Protein AF-A0A1I0BYX4-F1 (afdb_monomer_lite)

Sequence (174 aa):
MFEIIFCIPWIIVASVWGFILLNIAGRNRAILNDDKLCRNPELVRQARYTLRTCRIMEPIVIMILAVMTFVLIQAFHPIAEIRMDGFALAAGGFIFSYIGAALGLVLSGTAEDPKPKEMQRAGRILMFSFMTAGTIVMIAGILICSSASKQPSQTDFHSRINSRLSTENHVICS

Foldseek 3Di:
DVVVVVLVVLVVVLVVVLVVLVVLLVVLVVLCVDPVNVVDVVSVVVSVLSNVLSVLCVVLSVLSVVLSVVLVCCVVPVPDPFDNQLSVQLSQLVSQLSVLQSQLDSQLDDPVGHDDPVSNVVSVVSNVVSNVSSVVSNVSSVVVRVVSVPPDPPVVVVVVVVVVVVVVVVVVVD

Structure (mmCIF, N/CA/C/O backbone):
data_AF-A0A1I0BYX4-F1
#
_entry.id   AF-A0A1I0BYX4-F1
#
loop_
_atom_site.group_PDB
_atom_site.id
_atom_site.type_symbol
_atom_site.label_atom_id
_atom_site.label_alt_id
_atom_site.label_comp_id
_atom_site.label_asym_id
_atom_site.label_entity_id
_atom_site.label_seq_id
_atom_site.pdbx_PDB_ins_code
_atom_site.Cartn_x
_atom_site.Cartn_y
_atom_site.Cartn_z
_atom_site.occupancy
_atom_site.B_iso_or_equiv
_atom_site.auth_seq_id
_atom_site.auth_comp_id
_atom_site.auth_asym_id
_atom_site.auth_atom_id
_atom_site.pdbx_PDB_model_num
ATOM 1 N N . MET A 1 1 ? 11.682 -13.402 -18.593 1.00 45.66 1 MET A N 1
ATOM 2 C CA . MET A 1 1 ? 11.238 -14.585 -17.808 1.00 45.66 1 MET A CA 1
ATOM 3 C C . MET A 1 1 ? 11.368 -14.389 -16.292 1.00 45.66 1 MET A C 1
ATOM 5 O O . MET A 1 1 ? 10.506 -14.868 -15.570 1.00 45.66 1 MET A O 1
ATOM 9 N N . PHE A 1 2 ? 12.385 -13.666 -15.800 1.00 47.59 2 PHE A N 1
ATOM 10 C CA . PHE A 1 2 ? 12.596 -13.406 -14.363 1.00 47.59 2 PHE A CA 1
ATOM 11 C C . PHE A 1 2 ? 11.470 -12.578 -13.699 1.00 47.59 2 PHE A C 1
ATOM 13 O O . PHE A 1 2 ? 11.131 -12.806 -12.544 1.00 47.59 2 PHE A O 1
ATOM 20 N N . GLU A 1 3 ? 10.828 -11.672 -14.445 1.00 53.81 3 GLU A N 1
ATOM 21 C CA . GLU A 1 3 ? 9.801 -10.747 -13.930 1.00 53.81 3 GLU A CA 1
ATOM 22 C C . GLU A 1 3 ? 8.488 -11.436 -13.509 1.00 53.81 3 GLU A C 1
ATOM 24 O O . GLU A 1 3 ? 7.887 -11.054 -12.509 1.00 53.81 3 GLU A O 1
ATOM 29 N N . ILE A 1 4 ? 8.070 -12.505 -14.200 1.00 59.09 4 ILE A N 1
ATOM 30 C CA . ILE A 1 4 ? 6.806 -13.211 -13.905 1.00 59.09 4 ILE A CA 1
ATOM 31 C C . ILE A 1 4 ? 6.884 -13.950 -12.562 1.00 59.09 4 ILE A C 1
ATOM 33 O O . ILE A 1 4 ? 5.919 -13.958 -11.799 1.00 59.09 4 ILE A O 1
ATOM 37 N N . ILE A 1 5 ? 8.044 -14.532 -12.237 1.00 63.38 5 ILE A N 1
ATOM 38 C CA . ILE A 1 5 ? 8.256 -15.254 -10.972 1.00 63.38 5 ILE A CA 1
ATOM 39 C C . ILE A 1 5 ? 8.170 -14.288 -9.783 1.00 63.38 5 ILE A C 1
ATOM 41 O O . ILE A 1 5 ? 7.638 -14.651 -8.736 1.00 63.38 5 ILE A O 1
ATOM 45 N N . PHE A 1 6 ? 8.612 -13.039 -9.958 1.00 63.69 6 PHE A N 1
ATOM 46 C CA . PHE A 1 6 ? 8.497 -12.002 -8.934 1.00 63.69 6 PHE A CA 1
ATOM 47 C C . PHE A 1 6 ? 7.056 -11.546 -8.692 1.00 63.69 6 PHE A C 1
ATOM 49 O O . PHE A 1 6 ? 6.744 -11.158 -7.571 1.00 63.69 6 PHE A O 1
ATOM 56 N N . CYS A 1 7 ? 6.155 -11.635 -9.673 1.00 64.94 7 CYS A N 1
ATOM 57 C CA . CYS A 1 7 ? 4.746 -11.272 -9.484 1.00 64.94 7 CYS A CA 1
ATOM 58 C C . CYS A 1 7 ? 3.960 -12.301 -8.655 1.00 64.94 7 CYS A C 1
ATOM 60 O O . CYS A 1 7 ? 3.019 -11.928 -7.955 1.00 64.94 7 CYS A O 1
ATOM 62 N N . ILE A 1 8 ? 4.340 -13.584 -8.691 1.00 71.81 8 ILE A N 1
ATOM 63 C CA . ILE A 1 8 ? 3.587 -14.666 -8.033 1.00 71.81 8 ILE A CA 1
ATOM 64 C C . ILE A 1 8 ? 3.465 -14.450 -6.508 1.00 71.81 8 ILE A C 1
ATOM 66 O O . ILE A 1 8 ? 2.337 -14.473 -6.008 1.00 71.81 8 ILE A O 1
ATOM 70 N N . PRO A 1 9 ? 4.548 -14.169 -5.749 1.00 71.25 9 PRO A N 1
ATOM 71 C CA . PRO A 1 9 ? 4.442 -13.875 -4.320 1.00 71.25 9 PRO A CA 1
ATOM 72 C C . PRO A 1 9 ? 3.529 -12.686 -4.016 1.00 71.25 9 PRO A C 1
ATOM 74 O O . PRO A 1 9 ? 2.745 -12.735 -3.073 1.00 71.25 9 PRO A O 1
ATOM 77 N N . TRP A 1 10 ? 3.583 -11.633 -4.834 1.00 70.56 10 TRP A N 1
ATOM 78 C CA . TRP A 1 10 ? 2.760 -10.438 -4.646 1.00 70.56 10 TRP A CA 1
ATOM 79 C C . TRP A 1 10 ? 1.277 -10.714 -4.873 1.00 70.56 10 TRP A C 1
ATOM 81 O O . TRP A 1 10 ? 0.447 -10.237 -4.103 1.00 70.56 10 TRP A O 1
ATOM 91 N N . ILE A 1 11 ? 0.942 -11.524 -5.878 1.00 73.88 11 ILE A N 1
ATOM 92 C CA . ILE A 1 11 ? -0.435 -11.959 -6.136 1.00 73.88 11 ILE A CA 1
ATOM 93 C C . ILE A 1 11 ? -0.958 -12.789 -4.963 1.00 73.88 11 ILE A C 1
ATOM 95 O O . ILE A 1 11 ? -2.082 -12.564 -4.514 1.00 73.88 11 ILE A O 1
ATOM 99 N N . ILE A 1 12 ? -0.148 -13.708 -4.427 1.00 76.38 12 ILE A N 1
ATOM 100 C CA . ILE A 1 12 ? -0.524 -14.521 -3.263 1.00 76.38 12 ILE A CA 1
ATOM 101 C C . ILE A 1 12 ? -0.771 -13.622 -2.048 1.00 76.38 12 ILE A C 1
ATOM 103 O O . ILE A 1 12 ? -1.830 -13.711 -1.431 1.00 76.38 12 ILE A O 1
ATOM 107 N N . VAL A 1 13 ? 0.157 -12.713 -1.735 1.00 74.19 13 VAL A N 1
ATOM 108 C CA . VAL A 1 13 ? 0.025 -11.787 -0.599 1.00 74.19 13 VAL A CA 1
ATOM 109 C C . VAL A 1 13 ? -1.209 -10.895 -0.758 1.00 74.19 13 VAL A C 1
ATOM 111 O O . VAL A 1 13 ? -1.996 -10.778 0.180 1.00 74.19 13 VAL A O 1
ATOM 114 N N . ALA A 1 14 ? -1.432 -10.318 -1.943 1.00 75.31 14 ALA A N 1
ATOM 115 C CA . ALA A 1 14 ? -2.600 -9.483 -2.218 1.00 75.31 14 ALA A CA 1
ATOM 116 C C . ALA A 1 14 ? -3.915 -10.270 -2.104 1.00 75.31 14 ALA A C 1
ATOM 118 O O . ALA A 1 14 ? -4.879 -9.769 -1.528 1.00 75.31 14 ALA A O 1
ATOM 119 N N . SER A 1 15 ? -3.945 -11.512 -2.592 1.00 74.62 15 SER A N 1
ATOM 120 C CA . SER A 1 15 ? -5.131 -12.375 -2.544 1.00 74.62 15 SER A CA 1
ATOM 121 C C . SER A 1 15 ? -5.467 -12.801 -1.116 1.00 74.62 15 SER A C 1
ATOM 123 O O . SER A 1 15 ? -6.621 -12.710 -0.702 1.00 74.62 15 SER A O 1
ATOM 125 N N . VAL A 1 16 ? -4.462 -13.209 -0.333 1.00 79.19 16 VAL A N 1
ATOM 126 C CA . VAL A 1 16 ? -4.634 -13.566 1.084 1.00 79.19 16 VAL A CA 1
ATOM 127 C C . VAL A 1 16 ? -5.112 -12.354 1.880 1.00 79.19 16 VAL A C 1
ATOM 129 O O . VAL A 1 16 ? -6.070 -12.453 2.647 1.00 79.19 16 VAL A O 1
ATOM 132 N N . TRP A 1 17 ? -4.495 -11.191 1.667 1.00 76.69 17 TRP A N 1
ATOM 133 C CA . TRP A 1 17 ? -4.880 -9.969 2.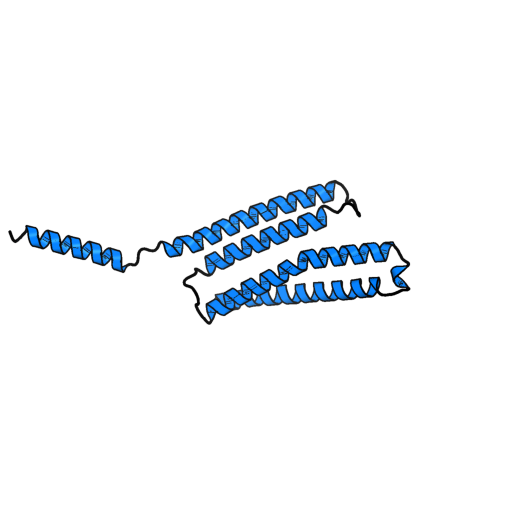366 1.00 76.69 17 TRP A CA 1
ATOM 134 C C . TRP A 1 17 ? -6.285 -9.496 1.980 1.00 76.69 17 TRP A C 1
ATOM 136 O O . TRP A 1 17 ? -7.085 -9.157 2.852 1.00 76.69 17 TRP A O 1
ATOM 146 N N . GLY A 1 18 ? -6.624 -9.550 0.690 1.00 74.38 18 GLY A N 1
ATOM 147 C CA . GLY A 1 18 ? -7.967 -9.268 0.189 1.00 74.38 18 GLY A CA 1
ATOM 148 C C . GLY A 1 18 ? -9.017 -10.201 0.792 1.00 74.38 18 GLY A C 1
ATOM 149 O O . GLY A 1 18 ? -10.050 -9.737 1.270 1.00 74.38 18 GLY A O 1
ATOM 150 N N . PHE A 1 19 ? -8.731 -11.504 0.865 1.00 77.81 19 PHE A N 1
ATOM 151 C CA . PHE A 1 19 ? -9.621 -12.486 1.487 1.00 77.81 19 PHE A CA 1
ATOM 152 C C . PHE A 1 19 ? -9.851 -12.202 2.977 1.00 77.81 19 PHE A C 1
ATOM 154 O O . PHE A 1 19 ? -10.989 -12.250 3.448 1.00 77.81 19 PHE A O 1
ATOM 161 N N . ILE A 1 20 ? -8.798 -11.864 3.726 1.00 77.94 20 ILE A N 1
ATOM 162 C CA . ILE A 1 20 ? -8.910 -11.504 5.147 1.00 77.94 20 ILE A CA 1
ATOM 163 C C . ILE A 1 20 ? -9.773 -10.248 5.315 1.00 77.94 20 ILE A C 1
ATOM 165 O O . ILE A 1 20 ? -10.702 -10.250 6.124 1.00 77.94 20 ILE A O 1
ATOM 169 N N . LEU A 1 21 ? -9.514 -9.197 4.530 1.00 77.69 21 LEU A N 1
ATOM 170 C CA . LEU A 1 21 ? -10.274 -7.944 4.584 1.00 77.69 21 LEU A CA 1
ATOM 171 C C . LEU A 1 21 ? -11.757 -8.161 4.268 1.00 77.69 21 LEU A C 1
ATOM 173 O O . LEU A 1 21 ? -12.614 -7.653 4.992 1.00 77.69 21 LEU A O 1
ATOM 177 N N . LEU A 1 22 ? -12.067 -8.955 3.241 1.00 78.25 22 LEU A N 1
ATOM 178 C CA . LEU A 1 22 ? -13.441 -9.282 2.858 1.00 78.25 22 LEU A CA 1
ATOM 179 C C . LEU A 1 22 ? -14.172 -10.076 3.946 1.00 78.25 22 LEU A C 1
ATOM 181 O O . LEU A 1 22 ? -15.304 -9.736 4.291 1.00 78.25 22 LEU A O 1
ATOM 185 N N . ASN A 1 23 ? -13.526 -11.084 4.538 1.00 77.88 23 ASN A N 1
ATOM 186 C CA . ASN A 1 23 ? -14.122 -11.869 5.622 1.00 77.88 23 ASN A CA 1
ATOM 187 C C . ASN A 1 23 ? -14.357 -11.033 6.881 1.00 77.88 23 ASN A C 1
ATOM 189 O O . ASN A 1 23 ? -15.423 -11.108 7.492 1.00 77.88 23 ASN A O 1
ATOM 193 N N . ILE A 1 24 ? -13.385 -10.203 7.263 1.00 76.69 24 ILE A N 1
ATOM 194 C CA . ILE A 1 24 ? -13.514 -9.302 8.410 1.00 76.69 24 ILE A CA 1
ATOM 195 C C . ILE A 1 24 ? -14.623 -8.274 8.157 1.00 76.69 24 ILE A C 1
ATOM 197 O O . ILE A 1 24 ? -15.435 -8.015 9.048 1.00 76.69 24 ILE A O 1
ATOM 201 N N . ALA A 1 25 ? -14.705 -7.705 6.954 1.00 73.50 25 ALA A N 1
ATOM 202 C CA . ALA A 1 25 ? -15.768 -6.775 6.595 1.00 73.50 25 ALA A CA 1
ATOM 203 C C . ALA A 1 25 ? -17.148 -7.453 6.615 1.00 73.50 25 ALA A C 1
ATOM 205 O O . ALA A 1 25 ? -18.091 -6.902 7.183 1.00 73.50 25 ALA A O 1
ATOM 206 N N . GLY A 1 26 ? -17.267 -8.665 6.066 1.00 74.50 26 GLY A N 1
ATOM 207 C CA . GLY A 1 26 ? -18.502 -9.450 6.090 1.00 74.50 26 GLY A CA 1
ATOM 208 C C . GLY A 1 26 ? -18.969 -9.756 7.512 1.00 74.50 26 GLY A C 1
ATOM 209 O O . GLY A 1 26 ? -20.118 -9.482 7.859 1.00 74.50 26 GLY A O 1
ATOM 210 N N . ARG A 1 27 ? -18.059 -10.224 8.375 1.00 76.50 27 ARG A N 1
ATOM 211 C CA . ARG A 1 27 ? -18.371 -10.558 9.772 1.00 76.50 27 ARG A CA 1
ATOM 212 C C . ARG A 1 27 ? -18.810 -9.333 10.578 1.00 76.50 27 ARG A C 1
ATOM 214 O O . ARG A 1 27 ? -19.766 -9.414 11.338 1.00 76.50 27 ARG A O 1
ATOM 221 N N . ASN A 1 28 ? -18.164 -8.183 10.380 1.00 75.00 28 ASN A N 1
ATOM 222 C CA . ASN A 1 28 ? -18.541 -6.947 11.074 1.00 75.00 28 ASN A CA 1
ATOM 223 C C . ASN A 1 28 ? -19.841 -6.329 10.543 1.00 75.00 28 ASN A C 1
ATOM 225 O O . ASN A 1 28 ? -20.603 -5.770 11.328 1.00 75.00 28 ASN A O 1
ATOM 229 N N . ARG A 1 29 ? -20.140 -6.460 9.242 1.00 73.81 29 ARG A N 1
ATOM 230 C CA . ARG A 1 29 ? -21.456 -6.084 8.695 1.00 73.81 29 ARG A CA 1
ATOM 231 C C . ARG A 1 29 ? -22.572 -6.964 9.253 1.00 73.81 29 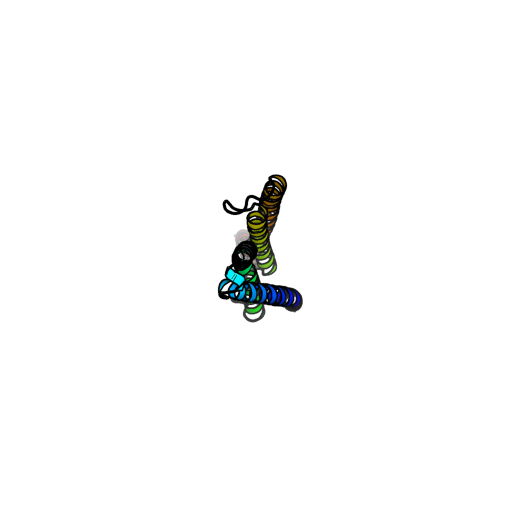ARG A C 1
ATOM 233 O O . ARG A 1 29 ? -23.630 -6.439 9.571 1.00 73.81 29 ARG A O 1
ATOM 240 N N . ALA A 1 30 ? -22.323 -8.264 9.422 1.00 72.81 30 ALA A N 1
ATOM 241 C CA . ALA A 1 30 ? -23.284 -9.175 10.040 1.00 72.81 30 ALA A CA 1
ATOM 242 C C . ALA A 1 30 ? -23.592 -8.782 11.497 1.00 72.81 30 ALA A C 1
ATOM 244 O O . ALA A 1 30 ? -24.756 -8.728 11.867 1.00 72.81 30 ALA A O 1
ATOM 245 N N . ILE A 1 31 ? -22.576 -8.405 12.285 1.00 68.75 31 ILE A N 1
ATOM 246 C CA . ILE A 1 31 ? -22.752 -7.922 13.670 1.00 68.75 31 ILE A CA 1
ATOM 247 C C . ILE A 1 31 ? -23.611 -6.648 13.730 1.00 68.75 31 ILE A C 1
ATOM 249 O O . ILE A 1 31 ? -24.413 -6.487 14.644 1.00 68.75 31 ILE A O 1
ATOM 253 N N . LEU A 1 32 ? -23.453 -5.741 12.762 1.00 66.44 32 LEU A N 1
ATOM 254 C CA . LEU A 1 32 ? -24.221 -4.492 12.693 1.00 66.44 32 LEU A CA 1
ATOM 255 C C . LEU A 1 32 ? -25.676 -4.687 12.237 1.00 66.44 32 LEU A C 1
ATOM 257 O O . LEU A 1 32 ? -26.514 -3.852 12.568 1.00 66.44 32 LEU A O 1
ATOM 261 N N . ASN A 1 33 ? -25.962 -5.763 11.501 1.00 73.25 33 ASN A N 1
ATOM 262 C CA . ASN A 1 33 ? -27.297 -6.100 10.998 1.00 73.25 33 ASN A CA 1
ATOM 263 C C . ASN A 1 33 ? -28.067 -7.082 11.904 1.00 73.25 33 ASN A C 1
ATOM 265 O O . ASN A 1 33 ? -29.198 -7.429 11.578 1.00 73.25 33 ASN A O 1
ATOM 269 N N . ASP A 1 34 ? -27.471 -7.555 13.003 1.00 72.31 34 ASP A N 1
ATOM 270 C CA . ASP A 1 34 ? -28.102 -8.495 13.935 1.00 72.31 34 ASP A CA 1
ATOM 271 C C . ASP A 1 34 ? -28.715 -7.750 15.135 1.00 72.31 34 ASP A C 1
ATOM 273 O O . ASP A 1 34 ? -28.003 -7.164 15.957 1.00 72.31 34 ASP A O 1
ATOM 277 N N . ASP A 1 35 ? -30.044 -7.800 15.259 1.00 60.34 35 ASP A N 1
ATOM 278 C CA . ASP A 1 35 ? -30.831 -7.092 16.280 1.00 60.34 35 ASP A CA 1
ATOM 279 C C . ASP A 1 35 ? -30.434 -7.435 17.728 1.00 60.34 35 ASP A C 1
ATOM 281 O O . ASP A 1 35 ? -30.616 -6.621 18.640 1.00 60.34 35 ASP A O 1
ATOM 285 N N . LYS A 1 36 ? -29.875 -8.630 17.975 1.00 62.78 36 LYS A N 1
ATOM 286 C CA . LYS A 1 36 ? -29.435 -9.042 19.319 1.00 62.78 36 LYS A CA 1
ATOM 287 C C . LYS A 1 36 ? -28.039 -8.532 19.658 1.00 62.78 36 LYS A C 1
ATOM 289 O O . LYS A 1 36 ? -27.814 -8.106 20.791 1.00 62.78 36 LYS A O 1
ATOM 294 N N . LEU A 1 37 ? -27.108 -8.561 18.703 1.00 61.75 37 LEU A N 1
ATOM 295 C CA . LEU A 1 37 ? -25.729 -8.106 18.919 1.00 61.75 37 LEU A CA 1
ATOM 296 C C . LEU A 1 37 ? -25.604 -6.577 18.878 1.00 61.75 37 LEU A C 1
ATOM 298 O O . LEU A 1 37 ? -24.768 -6.018 19.589 1.00 61.75 37 LEU A O 1
ATOM 302 N N . CYS A 1 38 ? -26.466 -5.892 18.123 1.00 61.53 38 CYS A N 1
ATOM 303 C CA . CYS A 1 38 ? -26.448 -4.433 17.989 1.00 61.53 38 CYS A CA 1
ATOM 304 C C . CYS A 1 38 ? -26.871 -3.692 19.280 1.00 61.53 38 CYS A C 1
ATOM 306 O O . CYS A 1 38 ? -26.637 -2.493 19.421 1.00 61.53 38 CYS A O 1
ATOM 308 N N . ARG A 1 39 ? -27.435 -4.404 20.273 1.00 64.75 39 ARG A N 1
ATOM 309 C CA . ARG A 1 39 ? -27.730 -3.857 21.612 1.00 64.75 39 ARG A CA 1
ATOM 310 C C . ARG A 1 39 ? -26.488 -3.572 22.453 1.00 64.75 39 ARG A C 1
ATOM 312 O O . ARG A 1 39 ? -26.597 -2.811 23.411 1.00 64.75 39 ARG A O 1
ATOM 319 N N . ASN A 1 40 ? -25.338 -4.175 22.142 1.00 72.62 40 ASN A N 1
ATOM 320 C CA . ASN A 1 40 ? -24.118 -3.956 22.912 1.00 72.62 40 ASN A CA 1
ATOM 321 C C . ASN A 1 40 ? -23.283 -2.815 22.287 1.00 72.62 40 ASN A C 1
ATOM 323 O O . ASN A 1 40 ? -22.685 -3.008 21.222 1.00 72.62 40 ASN A O 1
ATOM 327 N N . PRO A 1 41 ? -23.221 -1.625 22.916 1.00 72.44 41 PRO A N 1
ATOM 328 C CA . PRO A 1 41 ? -22.614 -0.439 22.311 1.00 72.44 41 PRO A CA 1
ATOM 329 C C . PRO A 1 41 ? -21.108 -0.590 22.042 1.00 72.44 41 PRO A C 1
ATOM 331 O O . PRO A 1 41 ? -20.603 -0.004 21.082 1.00 72.44 41 PRO A O 1
ATOM 334 N N . GLU A 1 42 ? -20.387 -1.402 22.823 1.00 75.94 42 GLU A N 1
ATOM 335 C CA . GLU A 1 42 ? -18.959 -1.668 22.589 1.00 75.94 42 GLU A CA 1
ATOM 336 C C . GLU A 1 42 ? -18.714 -2.489 21.316 1.00 75.94 42 GLU A C 1
ATOM 338 O O . GLU A 1 42 ? -17.826 -2.153 20.527 1.00 75.94 42 GLU A O 1
ATOM 343 N N . LEU A 1 43 ? -19.530 -3.520 21.062 1.00 67.62 43 LEU A N 1
ATOM 344 C CA . LEU A 1 43 ? -19.409 -4.364 19.865 1.00 67.62 43 LEU A CA 1
ATOM 345 C C . LEU A 1 43 ? -19.725 -3.579 18.587 1.00 67.62 43 LEU A C 1
ATOM 347 O O . LEU A 1 43 ? -19.033 -3.722 17.579 1.00 67.62 43 LEU A O 1
ATOM 351 N N . VAL A 1 44 ? -20.723 -2.694 18.641 1.00 72.06 44 VAL A N 1
ATOM 352 C CA . VAL A 1 44 ? -21.082 -1.807 17.524 1.00 72.06 44 VAL A CA 1
ATOM 353 C C . VAL A 1 44 ? -19.954 -0.819 17.216 1.00 72.06 44 VAL A C 1
ATOM 355 O O . VAL A 1 44 ? -19.622 -0.601 16.045 1.00 72.06 44 VAL A O 1
ATOM 358 N N . ARG A 1 45 ? -19.326 -0.244 18.250 1.00 72.75 45 ARG A N 1
ATOM 359 C CA . ARG A 1 45 ? -18.187 0.678 18.108 1.00 72.75 45 ARG A CA 1
ATOM 360 C C . ARG A 1 45 ? -16.981 -0.021 17.475 1.00 72.75 45 ARG A C 1
ATOM 362 O O . ARG A 1 45 ? -16.421 0.496 16.506 1.00 72.75 45 ARG A O 1
ATOM 369 N N . GLN A 1 46 ? -16.639 -1.226 17.940 1.00 70.50 46 GLN A N 1
ATOM 370 C CA . GLN A 1 46 ? -15.560 -2.031 17.357 1.00 70.50 46 GLN A CA 1
ATOM 371 C C . GLN A 1 46 ? -15.847 -2.418 15.901 1.00 70.50 46 GLN A C 1
ATOM 373 O O . GLN A 1 46 ? -14.996 -2.203 15.039 1.00 70.50 46 GLN A O 1
ATOM 378 N N . ALA A 1 47 ? -17.054 -2.900 15.591 1.00 70.75 47 ALA A N 1
ATOM 379 C CA . ALA A 1 47 ? -17.424 -3.296 14.233 1.00 70.75 47 ALA A CA 1
ATOM 380 C C . ALA A 1 47 ? -17.341 -2.125 13.237 1.00 70.75 47 ALA A C 1
ATOM 382 O O . ALA A 1 47 ? -16.807 -2.282 12.133 1.00 70.75 47 ALA A O 1
ATOM 383 N N . ARG A 1 48 ? -17.796 -0.923 13.628 1.00 73.81 48 ARG A N 1
ATOM 384 C CA . ARG A 1 48 ? -17.648 0.295 12.808 1.00 73.81 48 ARG A CA 1
ATOM 385 C C . ARG A 1 48 ? -16.182 0.672 12.600 1.00 73.81 48 ARG A C 1
ATOM 387 O O . ARG A 1 48 ? -15.799 1.009 11.479 1.00 73.81 48 ARG A O 1
ATOM 394 N N . TYR A 1 49 ? -15.354 0.584 13.640 1.00 69.94 49 TYR A N 1
ATOM 395 C CA . TYR A 1 49 ? -13.925 0.889 13.548 1.00 69.94 49 TYR A CA 1
ATOM 396 C C . TYR A 1 49 ? -13.187 -0.079 12.615 1.00 69.94 49 TYR A C 1
ATOM 398 O O . TYR A 1 49 ? -12.401 0.336 11.755 1.00 69.94 49 TYR A O 1
ATOM 406 N N . THR A 1 50 ? -13.482 -1.374 12.723 1.00 74.38 50 THR A N 1
ATOM 407 C CA . THR A 1 50 ? -12.891 -2.392 11.857 1.00 74.38 50 THR A CA 1
ATOM 408 C C . THR A 1 50 ? -13.347 -2.230 10.409 1.00 74.38 50 THR A C 1
ATOM 410 O O . THR A 1 50 ? -12.517 -2.317 9.505 1.00 74.38 50 THR A O 1
ATOM 413 N N . LEU A 1 51 ? -14.621 -1.906 10.160 1.00 75.69 51 LEU A N 1
ATOM 414 C CA . LEU A 1 51 ? -15.113 -1.619 8.808 1.00 75.69 51 LEU A CA 1
ATOM 415 C C . LEU A 1 51 ? -14.477 -0.373 8.198 1.00 75.69 51 LEU A C 1
ATOM 417 O O . LEU A 1 51 ? -14.138 -0.373 7.016 1.00 75.69 51 LEU A O 1
ATOM 421 N N . ARG A 1 52 ? -14.271 0.677 8.997 1.00 72.31 52 ARG A N 1
ATOM 422 C CA . ARG A 1 52 ? -13.557 1.881 8.562 1.00 72.31 52 ARG A CA 1
ATOM 423 C C . ARG A 1 52 ? -12.109 1.566 8.197 1.00 72.31 52 ARG A C 1
ATOM 425 O O . ARG A 1 52 ? -11.638 2.015 7.159 1.00 72.31 52 ARG A O 1
ATOM 432 N N . THR A 1 53 ? -11.435 0.759 9.011 1.00 72.31 53 THR A N 1
ATOM 433 C CA . THR A 1 53 ? -10.069 0.297 8.732 1.00 72.31 53 THR A CA 1
ATOM 434 C C . THR A 1 53 ? -10.022 -0.533 7.450 1.00 72.31 53 THR A C 1
ATOM 436 O O . THR A 1 53 ? -9.174 -0.286 6.598 1.00 72.31 53 THR A O 1
ATOM 439 N N . CYS A 1 54 ? -10.981 -1.445 7.253 1.00 75.81 54 CYS A N 1
ATOM 440 C CA . CYS A 1 54 ? -11.090 -2.213 6.012 1.00 75.81 54 CYS A CA 1
ATOM 441 C C . CYS A 1 54 ? -11.279 -1.298 4.797 1.00 75.81 54 CYS A C 1
ATOM 443 O O . CYS A 1 54 ? -10.589 -1.473 3.803 1.00 75.81 54 CYS A O 1
ATOM 445 N N . ARG A 1 55 ? -12.130 -0.270 4.901 1.00 75.94 55 ARG A N 1
ATOM 446 C CA . ARG A 1 55 ? -12.377 0.695 3.818 1.00 75.94 55 ARG A CA 1
ATOM 447 C C . ARG A 1 55 ? -11.148 1.537 3.456 1.00 75.94 55 ARG A C 1
ATOM 449 O O . ARG A 1 55 ? -11.024 1.965 2.317 1.00 75.94 55 ARG A O 1
ATOM 456 N N . ILE A 1 56 ? -10.253 1.790 4.412 1.00 75.62 56 ILE A N 1
ATOM 457 C CA . ILE A 1 56 ? -8.984 2.497 4.170 1.00 75.62 56 ILE A CA 1
ATOM 458 C C . ILE A 1 56 ? -7.945 1.560 3.532 1.00 75.62 56 ILE A C 1
ATOM 460 O O . ILE A 1 56 ? -7.132 2.006 2.729 1.00 75.62 56 ILE A O 1
ATOM 464 N N . MET A 1 57 ? -7.968 0.267 3.872 1.00 72.38 57 MET A N 1
ATOM 465 C CA . MET A 1 57 ? -7.005 -0.722 3.370 1.00 72.38 57 MET A CA 1
ATOM 466 C C . MET A 1 57 ? -7.409 -1.356 2.028 1.00 72.38 57 MET A C 1
ATOM 468 O O . MET A 1 57 ? -6.545 -1.798 1.278 1.00 72.38 57 MET A O 1
ATOM 472 N N . GLU A 1 58 ? -8.698 -1.391 1.697 1.00 76.19 58 GLU A N 1
ATOM 473 C CA . GLU A 1 58 ? -9.234 -1.952 0.448 1.00 76.19 58 GLU A CA 1
ATOM 474 C C . GLU A 1 58 ? -8.619 -1.336 -0.832 1.00 76.19 58 GLU A C 1
ATOM 476 O O . GLU A 1 58 ? -8.189 -2.104 -1.699 1.00 76.19 58 GLU A O 1
ATOM 481 N N . PRO A 1 59 ? -8.448 -0.001 -0.956 1.00 75.88 59 PRO A N 1
ATOM 482 C CA . PRO A 1 59 ? -7.824 0.613 -2.132 1.00 75.88 59 PRO A CA 1
ATOM 483 C C . PRO A 1 59 ? -6.380 0.155 -2.369 1.00 75.88 59 PRO A C 1
ATOM 485 O O . PRO A 1 59 ? -5.931 0.115 -3.512 1.00 75.88 59 PRO A O 1
ATOM 488 N N . ILE A 1 60 ? -5.657 -0.221 -1.308 1.00 80.00 60 ILE A N 1
ATOM 489 C CA . ILE A 1 60 ? -4.268 -0.697 -1.395 1.00 80.00 60 ILE A CA 1
ATOM 490 C C . ILE A 1 60 ? -4.219 -2.017 -2.153 1.00 80.00 60 ILE A C 1
ATOM 492 O O . ILE A 1 60 ? -3.396 -2.188 -3.048 1.00 80.00 60 ILE A O 1
ATOM 496 N N . VAL A 1 61 ? -5.125 -2.937 -1.819 1.00 78.19 61 VAL A N 1
ATOM 497 C CA . VAL A 1 61 ? -5.197 -4.246 -2.475 1.00 78.19 61 VAL A CA 1
ATOM 498 C C . VAL A 1 61 ? -5.557 -4.083 -3.948 1.00 78.19 61 VAL A C 1
ATOM 500 O O . VAL A 1 61 ? -4.908 -4.682 -4.804 1.00 78.19 61 VAL A O 1
ATOM 503 N N . ILE A 1 62 ? -6.528 -3.217 -4.254 1.00 80.19 62 ILE A N 1
ATOM 504 C CA . ILE A 1 62 ? -6.936 -2.925 -5.634 1.00 80.19 62 ILE A CA 1
ATOM 505 C C . ILE A 1 62 ? -5.772 -2.322 -6.430 1.00 80.19 62 ILE A C 1
ATOM 507 O O . ILE A 1 62 ? -5.513 -2.759 -7.549 1.00 80.19 62 ILE A O 1
ATOM 511 N N . MET A 1 63 ? -5.028 -1.371 -5.856 1.00 79.88 63 MET A N 1
ATOM 512 C CA . MET A 1 63 ? -3.844 -0.804 -6.508 1.00 79.88 63 MET A CA 1
ATOM 513 C C . MET A 1 63 ? -2.763 -1.843 -6.783 1.00 79.88 63 MET A C 1
ATOM 515 O O . MET A 1 63 ? -2.216 -1.860 -7.882 1.00 79.88 63 MET A O 1
ATOM 519 N N . ILE A 1 64 ? -2.447 -2.705 -5.810 1.00 80.75 64 ILE A N 1
ATOM 520 C CA . ILE A 1 64 ? -1.438 -3.756 -5.991 1.00 80.75 64 ILE A CA 1
ATOM 521 C C . ILE A 1 64 ? -1.852 -4.673 -7.146 1.00 80.75 64 ILE A C 1
ATOM 523 O O . ILE A 1 64 ? -1.045 -4.939 -8.034 1.00 80.75 64 ILE A O 1
ATOM 527 N N . LEU A 1 65 ? -3.117 -5.102 -7.183 1.00 81.75 65 LEU A N 1
ATOM 528 C CA . LEU A 1 65 ? -3.640 -5.932 -8.270 1.00 81.75 65 LEU A CA 1
ATOM 529 C C . LEU A 1 65 ? -3.604 -5.207 -9.624 1.00 81.75 65 LEU A C 1
ATOM 531 O O . LEU A 1 65 ? -3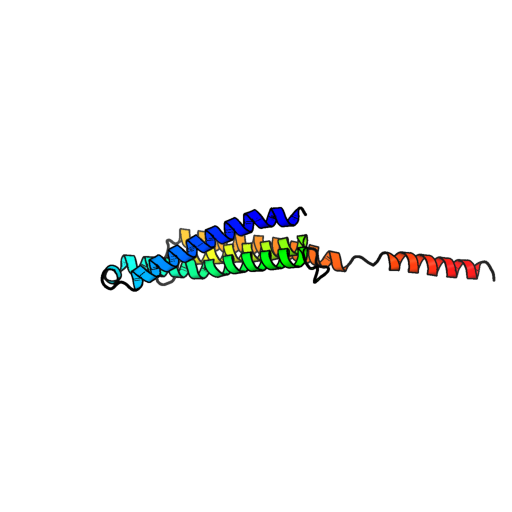.231 -5.818 -10.624 1.00 81.75 65 LEU A O 1
ATOM 535 N N . ALA A 1 66 ? -3.933 -3.914 -9.667 1.00 81.94 66 ALA A N 1
ATOM 536 C CA . ALA A 1 66 ? -3.886 -3.113 -10.889 1.00 81.94 66 ALA A CA 1
ATOM 537 C C . ALA A 1 66 ? -2.455 -2.975 -11.434 1.00 81.94 66 ALA A C 1
ATOM 539 O O . ALA A 1 66 ? -2.225 -3.199 -12.621 1.00 81.94 66 ALA A O 1
ATOM 540 N N . VAL A 1 67 ? -1.482 -2.680 -10.565 1.00 81.56 67 VAL A N 1
ATOM 541 C CA . VAL A 1 67 ? -0.059 -2.593 -10.930 1.00 81.56 67 VAL A CA 1
ATOM 542 C C . VAL A 1 67 ? 0.450 -3.943 -11.432 1.00 81.56 67 VAL A C 1
ATOM 544 O O . VAL A 1 67 ? 1.100 -3.997 -12.472 1.00 81.56 67 VAL A O 1
ATOM 547 N N . MET A 1 68 ? 0.110 -5.041 -10.752 1.00 78.12 68 MET A N 1
ATOM 548 C CA . MET A 1 68 ? 0.505 -6.389 -11.177 1.00 78.12 68 MET A CA 1
ATOM 549 C C . MET A 1 68 ? -0.111 -6.770 -12.522 1.00 78.12 68 MET A C 1
ATOM 551 O O . MET A 1 68 ? 0.581 -7.308 -13.380 1.00 78.12 68 MET A O 1
ATOM 555 N N . THR A 1 69 ? -1.388 -6.449 -12.735 1.00 78.56 69 THR A N 1
ATOM 556 C CA . THR A 1 69 ? -2.074 -6.698 -14.010 1.00 78.56 69 THR A CA 1
ATOM 557 C C . THR A 1 69 ? -1.425 -5.901 -15.137 1.00 78.56 69 THR A C 1
ATOM 559 O O . THR A 1 69 ? -1.179 -6.451 -16.204 1.00 78.56 69 THR A O 1
ATOM 562 N N . PHE A 1 70 ? -1.074 -4.634 -14.895 1.00 80.00 70 PHE A N 1
ATOM 563 C CA . PHE A 1 70 ? -0.366 -3.809 -15.871 1.00 80.00 70 PHE A CA 1
ATOM 564 C C . PHE A 1 70 ? 1.014 -4.383 -16.218 1.00 80.00 70 PHE A C 1
ATOM 566 O O . PHE A 1 70 ? 1.350 -4.485 -17.396 1.00 80.00 70 PHE A O 1
ATOM 573 N N . VAL A 1 71 ? 1.788 -4.813 -15.214 1.00 76.12 71 VAL A N 1
ATOM 574 C CA . VAL A 1 71 ? 3.095 -5.459 -15.428 1.00 76.12 71 VAL A CA 1
ATOM 575 C C . VAL A 1 71 ? 2.951 -6.747 -16.235 1.00 76.12 71 VAL A C 1
ATOM 577 O O . VAL A 1 71 ? 3.711 -6.972 -17.174 1.00 76.12 71 VAL A O 1
ATOM 580 N N . LEU A 1 72 ? 1.949 -7.564 -15.909 1.00 76.19 72 LEU A N 1
ATOM 581 C CA . LEU A 1 72 ? 1.676 -8.815 -16.605 1.00 76.19 72 LEU A CA 1
ATOM 582 C C . LEU A 1 72 ? 1.274 -8.568 -18.066 1.00 76.19 72 LEU A C 1
ATOM 584 O O . LEU A 1 72 ? 1.815 -9.210 -18.962 1.00 76.19 72 LEU A O 1
ATOM 588 N N . ILE A 1 73 ? 0.374 -7.610 -18.316 1.00 77.31 73 ILE A N 1
ATOM 589 C CA . ILE A 1 73 ? -0.036 -7.226 -19.672 1.00 77.31 73 ILE A CA 1
ATOM 590 C C . ILE A 1 73 ? 1.175 -6.741 -20.467 1.00 77.31 73 ILE A C 1
ATOM 592 O O . ILE A 1 73 ? 1.373 -7.230 -21.569 1.00 77.31 73 ILE A O 1
ATOM 596 N N . GLN A 1 74 ? 2.015 -5.866 -19.904 1.00 75.62 74 GLN A N 1
ATOM 597 C CA . GLN A 1 74 ? 3.236 -5.398 -20.570 1.00 75.62 74 GLN A CA 1
ATOM 598 C C . GLN A 1 74 ? 4.208 -6.529 -20.920 1.00 75.62 74 GLN A C 1
ATOM 600 O O . GLN A 1 74 ? 4.850 -6.482 -21.967 1.00 75.62 74 GLN A O 1
ATOM 605 N N . ALA A 1 75 ? 4.320 -7.547 -20.062 1.00 71.62 75 ALA A N 1
ATOM 606 C CA . ALA A 1 75 ? 5.204 -8.685 -20.298 1.00 71.62 75 ALA A CA 1
ATOM 607 C C . ALA A 1 75 ? 4.736 -9.576 -21.465 1.00 71.62 75 ALA A C 1
ATOM 609 O O . ALA A 1 75 ? 5.570 -10.157 -22.157 1.00 71.62 75 ALA A O 1
ATOM 610 N N . PHE A 1 76 ? 3.421 -9.694 -21.686 1.00 74.19 76 PHE A N 1
ATOM 611 C CA . PHE A 1 76 ? 2.847 -10.486 -22.785 1.00 74.19 76 PHE A CA 1
ATOM 612 C C . PHE A 1 76 ? 2.582 -9.663 -24.054 1.00 74.19 76 PHE A C 1
ATOM 614 O O . PHE A 1 76 ? 2.680 -10.183 -25.165 1.00 74.19 76 PHE A O 1
ATOM 621 N N . HIS A 1 77 ? 2.271 -8.382 -23.891 1.00 75.38 77 HIS A N 1
ATOM 622 C CA . HIS A 1 77 ? 1.955 -7.426 -24.941 1.00 75.38 77 HIS A CA 1
ATOM 623 C C . HIS A 1 77 ? 2.649 -6.097 -24.616 1.00 75.38 77 HIS A C 1
ATOM 625 O O . HIS A 1 77 ? 2.093 -5.301 -23.859 1.00 75.38 77 HIS A O 1
ATOM 631 N N . PRO A 1 78 ? 3.849 -5.831 -25.163 1.00 68.19 78 PRO A N 1
ATOM 632 C CA . PRO A 1 78 ? 4.531 -4.559 -24.959 1.00 68.19 78 PRO A CA 1
ATOM 633 C C . PRO A 1 78 ? 3.770 -3.437 -25.690 1.00 68.19 78 PRO A C 1
ATOM 635 O O . PRO A 1 78 ? 3.976 -3.179 -26.871 1.00 68.19 78 PRO A O 1
ATOM 638 N N . ILE A 1 79 ? 2.844 -2.799 -24.979 1.00 64.62 79 ILE A N 1
ATOM 639 C CA . ILE A 1 79 ? 2.042 -1.637 -25.375 1.00 64.62 79 ILE A CA 1
ATOM 640 C C . ILE A 1 79 ? 2.900 -0.361 -25.386 1.00 64.62 79 ILE A C 1
ATOM 642 O O . ILE A 1 79 ? 2.624 0.550 -26.164 1.00 64.62 79 ILE A O 1
ATOM 646 N N . ALA A 1 80 ? 3.936 -0.273 -24.542 1.00 63.81 80 ALA A N 1
ATOM 647 C CA . ALA A 1 80 ? 4.809 0.900 -24.462 1.00 63.81 80 ALA A CA 1
ATOM 648 C C . ALA A 1 80 ? 6.279 0.529 -24.191 1.00 63.81 80 ALA A C 1
ATOM 650 O O . ALA A 1 80 ? 6.552 -0.393 -23.421 1.00 63.81 80 ALA A O 1
ATOM 651 N N . GLU A 1 81 ? 7.229 1.288 -24.753 1.00 67.69 81 GLU A N 1
ATOM 652 C CA . GLU A 1 81 ? 8.677 1.212 -24.457 1.00 67.69 81 GLU A CA 1
ATOM 653 C C . GLU A 1 81 ? 9.006 1.800 -23.068 1.00 67.69 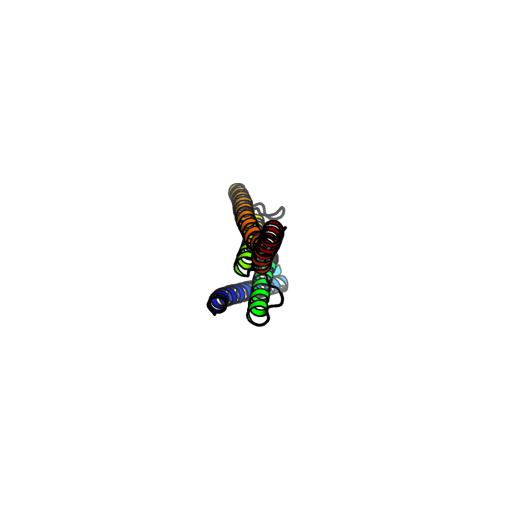81 GLU A C 1
ATOM 655 O O . GLU A 1 81 ? 9.903 2.624 -22.888 1.00 67.69 81 GLU A O 1
ATOM 660 N N . ILE A 1 82 ? 8.228 1.424 -22.055 1.00 68.38 82 ILE A N 1
ATOM 661 C CA . ILE A 1 82 ? 8.447 1.852 -20.679 1.00 68.38 82 ILE A CA 1
ATOM 662 C C . ILE A 1 82 ? 9.377 0.845 -20.016 1.00 68.38 82 ILE A C 1
ATOM 664 O O . ILE A 1 82 ? 9.134 -0.361 -20.017 1.00 68.38 82 ILE A O 1
ATOM 668 N N . ARG A 1 83 ? 10.428 1.367 -19.389 1.00 73.44 83 ARG A N 1
ATOM 669 C CA . ARG A 1 83 ? 11.300 0.611 -18.495 1.00 73.44 83 ARG A CA 1
ATOM 670 C C . ARG A 1 83 ? 10.514 0.092 -17.289 1.00 73.44 83 ARG A C 1
ATOM 672 O O . ARG A 1 83 ? 10.162 0.852 -16.384 1.00 73.44 83 ARG A O 1
ATOM 679 N N . MET A 1 84 ? 10.221 -1.207 -17.301 1.00 73.19 84 MET A N 1
ATOM 680 C CA . MET A 1 84 ? 9.382 -1.876 -16.300 1.00 73.19 84 MET A CA 1
ATOM 681 C C . MET A 1 84 ? 9.987 -1.833 -14.894 1.00 73.19 84 MET A C 1
ATOM 683 O O . MET A 1 84 ? 9.250 -1.767 -13.913 1.00 73.19 84 MET A O 1
ATOM 687 N N . ASP A 1 85 ? 11.314 -1.783 -14.791 1.00 74.38 85 ASP A N 1
ATOM 688 C CA . ASP A 1 85 ? 12.053 -1.594 -13.544 1.00 74.38 85 ASP A CA 1
ATOM 689 C C . ASP A 1 85 ? 11.790 -0.217 -12.915 1.00 74.38 85 ASP A C 1
ATOM 691 O O . ASP A 1 85 ? 11.511 -0.123 -11.719 1.00 74.38 85 ASP A O 1
ATOM 695 N N . GLY A 1 86 ? 11.791 0.848 -13.724 1.00 75.31 86 GLY A N 1
ATOM 696 C CA . GLY A 1 86 ? 11.427 2.193 -13.273 1.00 75.31 86 GLY A CA 1
ATOM 697 C C . GLY A 1 86 ? 9.949 2.303 -12.886 1.00 75.31 86 GLY A C 1
ATOM 698 O O . GLY A 1 86 ? 9.620 2.899 -11.858 1.00 75.31 86 GLY A O 1
ATOM 699 N N . PHE A 1 87 ? 9.056 1.679 -13.662 1.00 80.12 87 PHE A N 1
ATOM 700 C CA . PHE A 1 87 ? 7.618 1.679 -13.385 1.00 80.12 87 PHE A CA 1
ATOM 701 C C . PHE A 1 87 ? 7.290 0.926 -12.093 1.00 80.12 87 PHE A C 1
ATOM 703 O O . PHE A 1 87 ? 6.559 1.447 -11.251 1.00 80.12 87 PHE A O 1
ATOM 710 N N . ALA A 1 88 ? 7.857 -0.269 -11.904 1.00 76.94 88 ALA A N 1
ATOM 711 C CA . ALA A 1 88 ? 7.661 -1.062 -10.697 1.00 76.94 88 ALA A CA 1
ATOM 712 C C . ALA A 1 88 ? 8.153 -0.315 -9.450 1.00 76.94 88 ALA A C 1
ATOM 714 O O . ALA A 1 88 ? 7.473 -0.317 -8.423 1.00 76.94 88 ALA A O 1
ATOM 715 N N . LEU A 1 89 ? 9.288 0.386 -9.552 1.00 79.81 89 LEU A N 1
ATOM 716 C CA . LEU A 1 89 ? 9.810 1.212 -8.467 1.00 79.81 89 LEU A CA 1
ATOM 717 C C . LEU A 1 89 ? 8.900 2.420 -8.184 1.00 79.81 89 LEU A C 1
ATOM 719 O O . LEU A 1 89 ? 8.585 2.695 -7.027 1.00 79.81 89 LEU A O 1
ATOM 723 N N . ALA A 1 90 ? 8.416 3.099 -9.229 1.00 82.50 90 ALA A N 1
ATOM 724 C CA . ALA A 1 90 ? 7.507 4.235 -9.096 1.00 82.50 90 ALA A CA 1
ATOM 725 C C . ALA A 1 90 ? 6.173 3.836 -8.442 1.00 82.50 90 ALA A C 1
ATOM 727 O O . ALA A 1 90 ? 5.728 4.462 -7.476 1.00 82.50 90 ALA A O 1
ATOM 728 N N . ALA A 1 91 ? 5.571 2.750 -8.927 1.00 81.56 91 ALA A N 1
ATOM 729 C CA . ALA A 1 91 ? 4.340 2.187 -8.393 1.00 81.56 91 ALA A CA 1
ATOM 730 C C . ALA A 1 91 ? 4.524 1.675 -6.956 1.00 81.56 91 ALA A C 1
ATOM 732 O O . ALA A 1 91 ? 3.681 1.932 -6.096 1.00 81.56 91 ALA A O 1
ATOM 733 N N . GLY A 1 92 ? 5.650 1.015 -6.666 1.00 77.69 92 GLY A N 1
ATOM 734 C CA . GLY A 1 92 ? 6.011 0.581 -5.318 1.00 77.69 92 GLY A CA 1
ATOM 735 C C . GLY A 1 92 ? 6.129 1.753 -4.342 1.00 77.69 92 GLY A C 1
ATOM 736 O O . GLY A 1 92 ? 5.559 1.700 -3.254 1.00 77.69 92 GLY A O 1
ATOM 737 N N . GLY A 1 93 ? 6.786 2.844 -4.751 1.00 80.81 93 GLY A N 1
ATOM 738 C CA . GLY A 1 93 ? 6.876 4.076 -3.965 1.00 80.81 93 GLY A CA 1
ATOM 739 C C . GLY A 1 93 ? 5.509 4.704 -3.679 1.00 80.81 93 GLY A C 1
ATOM 740 O O . GLY A 1 93 ? 5.227 5.085 -2.542 1.00 80.81 93 GLY A O 1
ATOM 741 N N . PHE A 1 94 ? 4.618 4.736 -4.674 1.00 83.81 94 PHE A N 1
ATOM 742 C CA . PHE A 1 94 ? 3.249 5.232 -4.505 1.00 83.81 94 PHE A CA 1
ATOM 743 C C . PHE A 1 94 ? 2.429 4.381 -3.521 1.00 83.81 94 PHE A C 1
ATOM 745 O O . PHE A 1 94 ? 1.819 4.915 -2.591 1.00 83.81 94 PHE A O 1
ATOM 752 N N . ILE A 1 95 ? 2.462 3.053 -3.676 1.00 82.62 95 ILE A N 1
ATOM 753 C CA . ILE A 1 95 ? 1.777 2.109 -2.781 1.00 82.62 95 ILE A CA 1
ATOM 754 C C . ILE A 1 95 ? 2.316 2.242 -1.351 1.00 82.62 95 ILE A C 1
ATOM 756 O O . ILE A 1 95 ? 1.539 2.282 -0.397 1.00 82.62 95 ILE A O 1
ATOM 760 N N . PHE A 1 96 ? 3.634 2.367 -1.189 1.00 81.12 96 PHE A N 1
ATOM 761 C CA . PHE A 1 96 ? 4.273 2.507 0.117 1.00 81.12 96 PHE A CA 1
ATOM 762 C C . PHE A 1 96 ? 3.886 3.814 0.824 1.00 81.12 96 PHE A C 1
ATOM 764 O O . PHE A 1 96 ? 3.542 3.797 2.009 1.00 81.12 96 PHE A O 1
ATOM 771 N N . SER A 1 97 ? 3.845 4.930 0.088 1.00 83.31 97 SER A N 1
ATOM 772 C CA . SER A 1 97 ? 3.332 6.209 0.596 1.00 83.31 97 SER A CA 1
ATOM 773 C C . SER A 1 97 ? 1.880 6.099 1.057 1.00 83.31 97 SER A C 1
ATOM 775 O O . SER A 1 97 ? 1.524 6.619 2.118 1.00 83.31 97 SER A O 1
ATOM 777 N N . TYR A 1 98 ? 1.042 5.392 0.293 1.00 81.56 98 TYR A N 1
ATOM 778 C CA . TYR A 1 98 ? -0.360 5.185 0.643 1.00 81.56 98 TYR A CA 1
ATOM 779 C C . TYR A 1 98 ? -0.519 4.309 1.894 1.00 81.56 98 TYR A C 1
ATOM 781 O O . TYR A 1 98 ? -1.316 4.641 2.769 1.00 81.56 98 TYR A O 1
ATOM 789 N N . ILE A 1 99 ? 0.262 3.230 2.029 1.00 81.12 99 ILE A N 1
ATOM 790 C CA . ILE A 1 99 ? 0.293 2.397 3.244 1.00 81.12 99 ILE A CA 1
ATOM 791 C C . ILE A 1 99 ? 0.659 3.250 4.465 1.00 81.12 99 ILE A C 1
ATOM 793 O O . ILE A 1 99 ? 0.006 3.152 5.503 1.00 81.12 99 ILE A O 1
ATOM 797 N N . GLY A 1 100 ? 1.653 4.131 4.326 1.00 78.25 100 GLY A N 1
ATOM 798 C CA . GLY A 1 100 ? 2.025 5.104 5.351 1.00 78.25 100 GLY A CA 1
ATOM 799 C C . GLY A 1 100 ? 0.874 6.004 5.781 1.00 78.25 100 GLY A C 1
ATOM 800 O O . GLY A 1 100 ? 0.588 6.127 6.972 1.00 78.25 100 GLY A O 1
ATOM 801 N N . ALA A 1 101 ? 0.179 6.598 4.810 1.00 78.88 101 ALA A N 1
ATOM 802 C CA . ALA A 1 101 ? -0.991 7.435 5.057 1.00 78.88 101 ALA A CA 1
ATOM 803 C C . ALA A 1 101 ? -2.128 6.659 5.741 1.00 78.88 101 ALA A C 1
ATOM 805 O O . ALA A 1 101 ? -2.702 7.132 6.723 1.00 78.88 101 ALA A O 1
ATOM 806 N N . ALA A 1 102 ? -2.415 5.442 5.276 1.00 76.31 102 ALA A N 1
ATOM 807 C CA . ALA A 1 102 ? -3.434 4.566 5.840 1.00 76.31 102 ALA A CA 1
ATOM 808 C C . ALA A 1 102 ? -3.127 4.182 7.297 1.00 76.31 102 ALA A C 1
ATOM 810 O O . ALA A 1 102 ? -3.970 4.368 8.177 1.00 76.31 102 ALA A O 1
ATOM 811 N N . LEU A 1 103 ? -1.909 3.707 7.579 1.00 74.06 103 LEU A N 1
ATOM 812 C CA . LEU A 1 103 ? -1.454 3.378 8.934 1.00 74.06 103 LEU A CA 1
ATOM 813 C C . LEU A 1 103 ? -1.466 4.607 9.842 1.00 74.06 103 LEU A C 1
ATOM 815 O O . LEU A 1 103 ? -1.906 4.528 10.989 1.00 74.06 103 LEU A O 1
ATOM 819 N N . GLY A 1 104 ? -1.050 5.751 9.303 1.00 75.69 104 GLY A N 1
ATOM 820 C CA . GLY A 1 104 ? -1.133 7.046 9.956 1.00 75.69 104 GLY A CA 1
ATOM 821 C C . GLY A 1 104 ? -2.538 7.369 10.427 1.00 75.69 104 GLY A C 1
ATOM 822 O O . GLY A 1 104 ? -2.748 7.618 11.612 1.00 75.69 104 GLY A O 1
ATOM 823 N N . LEU A 1 105 ? -3.517 7.307 9.527 1.00 74.69 105 LEU A N 1
ATOM 824 C CA . LEU A 1 105 ? -4.922 7.588 9.825 1.00 74.69 105 LEU A CA 1
ATOM 825 C C . LEU A 1 105 ? -5.521 6.590 10.826 1.00 74.69 105 LEU A C 1
ATOM 827 O O . LEU A 1 105 ? -6.271 6.986 11.718 1.00 74.69 105 LEU A O 1
ATOM 831 N N . VAL A 1 106 ? -5.155 5.310 10.734 1.00 72.81 106 VAL A N 1
ATOM 832 C CA . VAL A 1 106 ? -5.613 4.273 11.672 1.00 72.81 106 VAL A CA 1
ATOM 833 C C . VAL A 1 106 ? -5.033 4.497 13.077 1.00 72.81 106 VAL A C 1
ATOM 835 O O . VAL A 1 106 ? -5.745 4.374 14.081 1.00 72.81 106 VAL A O 1
ATOM 838 N N . LEU A 1 107 ? -3.752 4.853 13.190 1.00 70.25 107 LEU A N 1
ATOM 839 C CA . LEU A 1 107 ? -3.064 5.060 14.472 1.00 70.25 107 LEU A CA 1
ATOM 840 C C . LEU A 1 107 ? -3.342 6.431 15.104 1.00 70.25 107 LEU A C 1
ATOM 842 O O . LEU A 1 107 ? -3.372 6.535 16.329 1.00 70.25 107 LEU A O 1
ATOM 846 N N . SER A 1 108 ? -3.623 7.453 14.294 1.00 64.75 108 SER A N 1
ATOM 847 C CA . SER A 1 108 ? -3.957 8.811 14.753 1.00 64.75 108 SER A CA 1
ATOM 848 C C . SER A 1 108 ? -5.268 8.889 15.536 1.00 64.75 108 SER A C 1
ATOM 850 O O . SER A 1 108 ? -5.490 9.856 16.262 1.00 64.75 108 SER A O 1
ATOM 852 N N . GLY A 1 109 ? -6.130 7.874 15.429 1.00 57.94 109 GLY A N 1
ATOM 853 C CA . GLY A 1 109 ? -7.470 7.914 16.011 1.00 57.94 109 GLY A CA 1
ATOM 854 C C . GLY A 1 109 ? -8.359 8.957 15.324 1.00 57.94 109 GLY A C 1
ATOM 855 O O . GLY A 1 109 ? -7.929 9.683 14.430 1.00 57.94 109 GLY A O 1
ATOM 856 N N . THR A 1 110 ? -9.632 9.011 15.709 1.00 57.31 110 THR A N 1
ATOM 857 C CA . THR A 1 110 ? -10.610 9.946 15.119 1.00 57.31 110 THR A CA 1
ATOM 858 C C . THR A 1 110 ? -11.380 10.660 16.223 1.00 57.31 110 THR A C 1
ATOM 860 O O . THR A 1 110 ? -11.276 10.269 17.382 1.00 57.31 110 THR A O 1
ATOM 863 N N . ALA A 1 111 ? -12.143 11.701 15.881 1.00 48.69 111 ALA A N 1
ATOM 864 C CA . ALA A 1 111 ? -12.898 12.498 16.852 1.00 48.69 111 ALA A CA 1
ATOM 865 C C . ALA A 1 111 ? -13.871 11.669 17.717 1.00 48.69 111 ALA A C 1
ATOM 867 O O . ALA A 1 111 ? -14.135 12.034 18.856 1.00 48.69 111 ALA A O 1
ATOM 868 N N . GLU A 1 112 ? -14.361 10.538 17.201 1.00 49.34 112 GLU A N 1
ATOM 869 C CA . GLU A 1 112 ? -15.267 9.630 17.917 1.00 49.34 112 GLU A CA 1
ATOM 870 C C . GLU A 1 112 ? -14.536 8.703 18.908 1.00 49.34 112 GLU A C 1
ATOM 872 O O . GLU A 1 112 ? -15.169 8.161 19.813 1.00 49.34 112 GLU A O 1
ATOM 877 N N . ASP A 1 113 ? -13.216 8.522 18.761 1.00 54.66 113 ASP A N 1
ATOM 878 C CA . ASP A 1 113 ? -12.404 7.579 19.541 1.00 54.66 113 ASP A CA 1
ATOM 879 C C . ASP A 1 113 ? -10.963 8.105 19.731 1.00 54.66 113 ASP A C 1
ATOM 881 O O . ASP A 1 113 ? -10.052 7.779 18.949 1.00 54.66 113 ASP A O 1
ATOM 885 N N . PRO A 1 114 ? -10.741 8.994 20.720 1.00 59.19 114 PRO A N 1
ATOM 886 C CA . PRO A 1 114 ? -9.438 9.597 20.944 1.00 59.19 114 PRO A CA 1
ATOM 887 C C . PRO A 1 114 ? -8.453 8.544 21.465 1.00 59.19 114 PRO A C 1
ATOM 889 O O . PRO A 1 114 ? -8.500 8.122 22.617 1.00 59.19 114 PRO A O 1
ATOM 892 N N . LYS A 1 115 ? -7.524 8.128 20.600 1.00 68.00 115 LYS A N 1
ATOM 893 C CA . LYS A 1 115 ? -6.376 7.306 21.000 1.00 68.00 115 LYS A CA 1
ATOM 894 C C . LYS A 1 115 ? -5.445 8.080 21.943 1.00 68.00 115 LYS A C 1
ATOM 896 O O . LYS A 1 115 ? -5.371 9.309 21.847 1.00 68.00 115 LYS A O 1
ATOM 901 N N . PRO A 1 116 ? -4.694 7.385 22.820 1.00 74.56 116 PRO A N 1
ATOM 902 C CA . PRO A 1 116 ? -3.712 8.032 23.682 1.00 74.56 116 PRO A CA 1
ATOM 903 C C . PRO A 1 116 ? -2.752 8.889 22.848 1.00 74.56 116 PRO A C 1
ATOM 905 O O . PRO A 1 116 ? -2.348 8.498 21.749 1.00 74.56 116 PRO A O 1
ATOM 908 N N . LYS A 1 117 ? -2.390 10.073 23.364 1.00 74.31 117 LYS A N 1
ATOM 909 C CA . LYS A 1 117 ? -1.586 11.084 22.644 1.00 74.31 117 LYS A CA 1
ATOM 910 C C . LYS A 1 117 ? -0.297 10.508 22.041 1.00 74.31 117 LYS A C 1
ATOM 912 O O . LYS A 1 117 ? 0.139 10.964 20.985 1.00 74.31 117 LYS A O 1
ATOM 917 N N . GLU A 1 118 ? 0.283 9.497 22.680 1.00 72.69 118 GLU A N 1
ATOM 918 C CA . GLU A 1 118 ? 1.468 8.781 22.199 1.00 72.69 118 GLU A CA 1
ATOM 919 C C . GLU A 1 118 ? 1.202 7.974 20.925 1.00 72.69 118 GLU A C 1
ATOM 921 O O . GLU A 1 118 ? 1.951 8.109 19.961 1.00 72.69 118 GLU A O 1
ATOM 926 N N . MET A 1 119 ? 0.093 7.228 20.854 1.00 67.81 119 MET A N 1
ATOM 927 C CA . MET A 1 119 ? -0.316 6.518 19.634 1.00 67.81 119 MET A CA 1
ATOM 928 C C . MET A 1 119 ? -0.614 7.484 18.487 1.00 67.81 119 MET A C 1
ATOM 930 O O . MET A 1 119 ? -0.274 7.199 17.341 1.00 67.81 119 MET A O 1
ATOM 934 N N . GLN A 1 120 ? -1.189 8.654 18.785 1.00 74.12 120 GLN A N 1
ATOM 935 C CA . GLN A 1 120 ? -1.452 9.660 17.757 1.00 74.12 120 GLN A CA 1
ATOM 936 C C . GLN A 1 120 ? -0.173 10.299 17.207 1.00 74.12 120 GLN A C 1
ATOM 938 O O . GLN A 1 120 ? -0.094 10.613 16.017 1.00 74.12 120 GLN A O 1
ATOM 943 N N . ARG A 1 121 ? 0.827 10.517 18.071 1.00 76.44 121 ARG A N 1
ATOM 944 C CA . ARG A 1 121 ? 2.155 10.987 17.658 1.00 76.44 121 ARG A CA 1
ATOM 945 C C . ARG A 1 121 ? 2.884 9.917 16.857 1.00 76.44 121 ARG A C 1
ATOM 947 O O . ARG A 1 121 ? 3.373 10.230 15.780 1.00 76.44 121 ARG A O 1
ATOM 954 N N . ALA A 1 122 ? 2.891 8.672 17.330 1.00 76.75 122 ALA A N 1
ATOM 955 C CA . ALA A 1 122 ? 3.489 7.546 16.618 1.00 76.75 122 ALA A CA 1
ATOM 956 C C . ALA A 1 122 ? 2.848 7.344 15.237 1.00 76.75 122 ALA A C 1
ATOM 958 O O . ALA A 1 122 ? 3.560 7.193 14.249 1.00 76.75 122 ALA A O 1
ATOM 959 N N . GLY A 1 123 ? 1.517 7.440 15.144 1.00 76.69 123 GLY A N 1
ATOM 960 C CA . GLY A 1 123 ? 0.785 7.384 13.879 1.00 76.69 123 GLY A CA 1
ATOM 961 C C . GLY A 1 123 ? 1.189 8.491 12.909 1.00 76.69 123 GLY A C 1
ATOM 962 O O . GLY A 1 123 ? 1.475 8.214 11.748 1.00 76.69 123 GLY A O 1
ATOM 963 N N . ARG A 1 124 ? 1.292 9.739 13.381 1.00 77.75 124 ARG A N 1
ATOM 964 C CA . ARG A 1 124 ? 1.764 10.860 12.553 1.00 77.75 124 ARG A CA 1
ATOM 965 C C . ARG A 1 124 ? 3.219 10.705 12.117 1.00 77.75 124 ARG A C 1
ATOM 967 O O . ARG A 1 124 ? 3.524 10.971 10.962 1.00 77.75 124 ARG A O 1
ATOM 974 N N . ILE A 1 125 ? 4.105 10.257 13.004 1.00 81.56 125 ILE A N 1
ATOM 975 C CA . ILE A 1 125 ? 5.516 10.019 12.667 1.00 81.56 125 ILE A CA 1
ATOM 976 C C . ILE A 1 125 ? 5.616 8.935 11.590 1.00 81.56 125 ILE A C 1
ATOM 978 O O . ILE A 1 125 ? 6.226 9.171 10.553 1.00 81.56 125 ILE A O 1
ATOM 982 N N . LEU A 1 126 ? 4.943 7.795 11.782 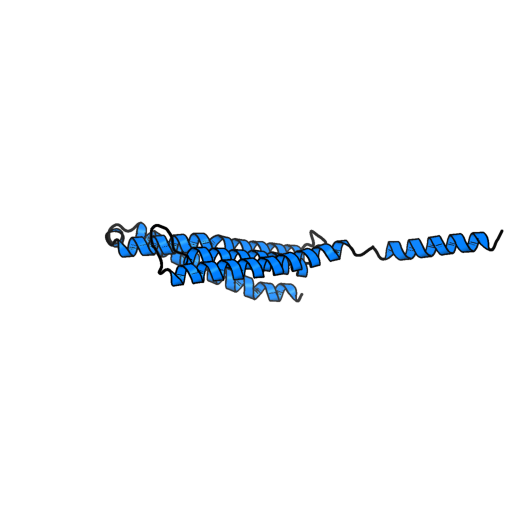1.00 78.50 126 LEU A N 1
ATOM 983 C CA . LEU A 1 126 ? 4.897 6.715 10.793 1.00 78.50 126 LEU A CA 1
ATOM 984 C C . LEU A 1 126 ? 4.336 7.190 9.451 1.00 78.50 126 LEU A C 1
ATOM 986 O O . LEU A 1 126 ? 4.912 6.877 8.412 1.00 78.50 126 LEU A O 1
ATOM 990 N N . MET A 1 127 ? 3.268 7.990 9.469 1.00 82.62 127 MET A N 1
ATOM 991 C CA . MET A 1 127 ? 2.696 8.589 8.264 1.00 82.62 127 MET A CA 1
ATOM 992 C C . MET A 1 127 ? 3.738 9.385 7.481 1.00 82.62 127 MET A C 1
ATOM 994 O O . MET A 1 127 ? 3.965 9.106 6.305 1.00 82.62 127 MET A O 1
ATOM 998 N N . PHE A 1 128 ? 4.399 10.345 8.133 1.00 81.50 128 PHE A N 1
ATOM 999 C CA . PHE A 1 128 ? 5.395 11.188 7.477 1.00 81.50 128 PHE A CA 1
ATOM 1000 C C . PHE A 1 128 ? 6.610 10.386 7.010 1.00 81.50 128 PHE A C 1
ATOM 1002 O O . PHE A 1 128 ? 7.076 10.603 5.892 1.00 81.50 128 PHE A O 1
ATOM 1009 N N . SER A 1 129 ? 7.100 9.433 7.807 1.00 81.69 129 SER A N 1
ATOM 1010 C CA . SER A 1 129 ? 8.240 8.591 7.434 1.00 81.69 129 SER A CA 1
ATOM 1011 C C . SER A 1 129 ? 7.950 7.753 6.188 1.00 81.69 129 SER A C 1
ATOM 1013 O O . SER A 1 129 ? 8.727 7.791 5.236 1.00 81.69 129 SER A O 1
ATOM 1015 N N . PHE A 1 130 ? 6.820 7.044 6.153 1.00 82.44 130 PHE A N 1
ATOM 1016 C CA . PHE A 1 130 ? 6.458 6.200 5.013 1.00 82.44 130 PHE A CA 1
ATOM 1017 C C . PHE A 1 130 ? 6.094 7.020 3.772 1.00 82.44 130 PHE A C 1
ATOM 1019 O O . PHE A 1 130 ? 6.499 6.649 2.673 1.00 82.44 130 PHE A O 1
ATOM 1026 N N . MET A 1 131 ? 5.399 8.153 3.924 1.00 82.50 131 MET A N 1
ATOM 1027 C CA . MET A 1 131 ? 5.122 9.054 2.799 1.00 82.50 131 MET A CA 1
ATOM 1028 C C . MET A 1 131 ? 6.404 9.637 2.205 1.00 82.50 131 MET A C 1
ATOM 1030 O O . MET A 1 131 ? 6.548 9.692 0.986 1.00 82.50 131 MET A O 1
ATOM 1034 N N . THR A 1 132 ? 7.354 10.052 3.044 1.00 83.50 132 THR A N 1
ATOM 1035 C CA . THR A 1 132 ? 8.629 10.610 2.568 1.00 83.50 132 THR A CA 1
ATOM 1036 C C . THR A 1 132 ? 9.447 9.536 1.856 1.00 83.50 132 THR A C 1
ATOM 1038 O O . THR A 1 132 ? 9.880 9.745 0.725 1.00 83.50 132 THR A O 1
ATOM 1041 N N . ALA A 1 133 ? 9.594 8.358 2.472 1.00 82.25 133 ALA A N 1
ATOM 1042 C CA . ALA A 1 133 ? 10.311 7.232 1.880 1.00 82.25 133 ALA A CA 1
ATOM 1043 C C . ALA A 1 133 ? 9.678 6.781 0.554 1.00 82.25 133 ALA A C 1
ATOM 1045 O O . ALA A 1 133 ? 10.380 6.640 -0.445 1.00 82.25 133 ALA A O 1
ATOM 1046 N N . GLY A 1 134 ? 8.353 6.628 0.511 1.00 81.19 134 GLY A N 1
ATOM 1047 C CA . GLY A 1 134 ? 7.645 6.243 -0.707 1.00 81.19 134 GLY A CA 1
ATOM 1048 C C . GLY A 1 134 ? 7.751 7.298 -1.810 1.00 81.19 134 GLY A C 1
ATOM 1049 O O . GLY A 1 134 ? 7.953 6.947 -2.968 1.00 81.19 134 GLY A O 1
ATOM 1050 N N . THR A 1 135 ? 7.726 8.590 -1.469 1.00 84.06 135 THR A N 1
ATOM 1051 C CA . THR A 1 135 ? 7.919 9.683 -2.441 1.00 84.06 135 THR A CA 1
ATOM 1052 C C . THR A 1 135 ? 9.329 9.676 -3.031 1.00 84.06 135 THR A C 1
ATOM 1054 O O . THR A 1 135 ? 9.481 9.834 -4.240 1.00 84.06 135 THR A O 1
ATOM 1057 N N . ILE A 1 136 ? 10.361 9.434 -2.216 1.00 85.56 136 ILE A N 1
ATOM 1058 C CA . ILE A 1 136 ? 11.750 9.319 -2.692 1.00 85.56 136 ILE A CA 1
ATOM 1059 C C . ILE A 1 136 ? 11.881 8.151 -3.675 1.00 85.56 136 ILE A C 1
ATOM 1061 O O . ILE A 1 136 ? 12.413 8.321 -4.772 1.00 85.56 136 ILE A O 1
ATOM 1065 N N . VAL A 1 137 ? 11.348 6.981 -3.309 1.00 84.62 137 VAL A N 1
ATOM 1066 C CA . VAL A 1 137 ? 11.355 5.783 -4.163 1.00 84.62 137 VAL A CA 1
ATOM 1067 C C . VAL A 1 137 ? 10.570 6.030 -5.455 1.00 84.62 137 VAL A C 1
ATOM 1069 O O . VAL A 1 137 ? 11.020 5.653 -6.536 1.00 84.62 137 VAL A O 1
ATOM 1072 N N . MET A 1 138 ? 9.440 6.734 -5.364 1.00 86.69 138 MET A N 1
ATOM 1073 C CA . MET A 1 138 ? 8.624 7.093 -6.519 1.00 86.69 138 MET A CA 1
ATOM 1074 C C . MET A 1 138 ? 9.386 7.996 -7.495 1.00 86.69 138 MET A C 1
ATOM 1076 O O . MET A 1 138 ? 9.430 7.710 -8.690 1.00 86.69 138 MET A O 1
ATOM 1080 N N . ILE A 1 139 ? 10.026 9.055 -6.990 1.00 84.75 139 ILE A N 1
ATOM 1081 C CA . ILE A 1 139 ? 10.838 9.976 -7.798 1.00 84.75 139 ILE A CA 1
ATOM 1082 C C . ILE A 1 139 ? 12.005 9.229 -8.450 1.00 84.75 139 ILE A C 1
ATOM 1084 O O . ILE A 1 139 ? 12.250 9.412 -9.641 1.00 84.75 139 ILE A O 1
ATOM 1088 N N . ALA A 1 140 ? 12.686 8.346 -7.714 1.00 83.38 140 ALA A N 1
ATOM 1089 C CA . ALA A 1 140 ? 13.752 7.514 -8.268 1.00 83.38 140 ALA A CA 1
ATOM 1090 C C . ALA A 1 140 ? 13.247 6.635 -9.428 1.00 83.38 140 ALA A C 1
ATOM 1092 O O . ALA A 1 140 ? 13.883 6.584 -10.480 1.00 83.38 140 ALA A O 1
ATOM 1093 N N . GLY A 1 141 ? 12.073 6.013 -9.281 1.00 82.06 141 GLY A N 1
ATOM 1094 C CA . GLY A 1 141 ? 11.443 5.225 -10.345 1.00 82.06 141 GLY A CA 1
ATOM 1095 C C . GLY A 1 141 ? 11.100 6.056 -11.582 1.00 82.06 141 GLY A C 1
ATOM 1096 O O . GLY A 1 141 ? 11.430 5.667 -12.701 1.00 82.06 141 GLY A O 1
ATOM 1097 N N . ILE A 1 142 ? 10.528 7.250 -11.389 1.00 84.12 142 ILE A N 1
ATOM 1098 C CA . ILE A 1 142 ? 10.210 8.186 -12.482 1.00 84.12 142 ILE A CA 1
ATOM 1099 C C . ILE A 1 142 ? 11.477 8.608 -13.238 1.00 84.12 142 ILE A C 1
ATOM 1101 O O . ILE A 1 142 ? 11.471 8.664 -14.470 1.00 84.12 142 ILE A O 1
ATOM 1105 N N . LEU A 1 143 ? 12.576 8.881 -12.530 1.00 84.75 143 LEU A N 1
ATOM 1106 C CA . LEU A 1 143 ? 13.861 9.220 -13.149 1.00 84.75 143 LEU A CA 1
ATOM 1107 C C . LEU A 1 143 ? 14.435 8.057 -13.972 1.00 84.75 143 LEU A C 1
ATOM 1109 O O . LEU A 1 143 ? 14.978 8.287 -15.054 1.00 84.75 143 LEU A O 1
ATOM 1113 N N . ILE A 1 144 ? 14.278 6.812 -13.515 1.00 82.31 144 ILE A N 1
ATOM 1114 C CA . ILE A 1 144 ? 14.685 5.610 -14.265 1.00 82.31 144 ILE A CA 1
ATOM 1115 C C . ILE A 1 144 ? 13.826 5.433 -15.527 1.00 82.31 144 ILE A C 1
ATOM 1117 O O . ILE A 1 144 ? 14.366 5.170 -16.603 1.00 82.31 144 ILE A O 1
ATOM 1121 N N . CYS A 1 145 ? 12.513 5.662 -15.435 1.00 79.12 145 CYS A N 1
ATOM 1122 C CA . CYS A 1 145 ? 11.630 5.673 -16.606 1.00 79.12 145 CYS A CA 1
ATOM 1123 C C . CYS A 1 145 ? 12.025 6.763 -17.615 1.00 79.12 145 CYS A C 1
ATOM 1125 O O . CYS A 1 145 ? 12.045 6.520 -18.818 1.00 79.12 145 CYS A O 1
ATOM 1127 N N . SER A 1 146 ? 12.372 7.958 -17.129 1.00 77.00 146 SER A N 1
ATOM 1128 C CA . SER A 1 146 ? 12.641 9.143 -17.963 1.00 77.00 146 SER A CA 1
ATOM 1129 C C . SER A 1 146 ? 14.051 9.162 -18.564 1.00 77.00 146 SER A C 1
ATOM 1131 O O . SER A 1 146 ? 14.305 9.824 -19.565 1.00 77.00 146 SER A O 1
ATOM 1133 N N . SER A 1 147 ? 15.000 8.450 -17.958 1.00 67.12 147 SER A N 1
ATOM 1134 C CA . SER A 1 147 ? 16.351 8.287 -18.509 1.00 67.12 147 SER A CA 1
ATOM 1135 C C . SER A 1 147 ? 16.386 7.306 -19.686 1.00 67.12 147 SER A C 1
ATOM 1137 O O . SER A 1 147 ? 17.292 7.398 -20.510 1.00 67.12 147 SER A O 1
ATOM 1139 N N . ALA A 1 148 ? 15.368 6.449 -19.835 1.00 53.22 148 ALA A N 1
ATOM 1140 C CA . ALA A 1 148 ? 15.185 5.596 -21.013 1.00 53.22 148 ALA A CA 1
ATOM 1141 C C . ALA A 1 148 ? 14.829 6.399 -22.274 1.00 53.22 148 ALA A C 1
ATOM 1143 O O . ALA A 1 148 ? 15.351 6.127 -23.349 1.00 53.22 148 ALA A O 1
ATOM 1144 N N . SER A 1 149 ? 14.006 7.447 -22.140 1.00 49.62 149 SER A N 1
ATOM 1145 C CA . SER A 1 149 ? 13.589 8.284 -23.276 1.00 49.62 149 SER A CA 1
ATOM 1146 C C . SER A 1 149 ? 14.692 9.222 -23.784 1.00 49.62 149 SER A C 1
ATOM 1148 O O . SER A 1 149 ? 14.472 9.992 -24.716 1.00 49.62 149 SER A O 1
ATOM 1150 N N . LYS A 1 150 ? 15.869 9.208 -23.143 1.00 44.97 150 LYS A N 1
ATOM 1151 C CA . LYS A 1 150 ? 17.048 10.017 -23.482 1.00 44.97 150 LYS A CA 1
ATOM 1152 C C . LYS A 1 150 ? 18.217 9.183 -24.001 1.00 44.97 150 LYS A C 1
ATOM 1154 O O . LYS A 1 150 ? 19.349 9.660 -23.973 1.00 44.97 150 LYS A O 1
ATOM 1159 N N . GLN A 1 151 ? 17.987 7.967 -24.489 1.00 39.97 151 GLN A N 1
ATOM 1160 C CA . GLN A 1 151 ? 18.998 7.303 -25.302 1.00 39.97 151 GLN A CA 1
ATOM 1161 C C . GLN A 1 151 ? 18.920 7.913 -26.712 1.00 39.97 151 GLN A C 1
ATOM 1163 O O . GLN A 1 151 ? 17.936 7.665 -27.409 1.00 39.97 151 GLN A O 1
ATOM 1168 N N . PRO A 1 152 ? 19.879 8.758 -27.150 1.00 39.91 152 PRO A N 1
ATOM 1169 C CA . PRO A 1 152 ? 19.938 9.122 -28.556 1.00 39.91 152 PRO A CA 1
ATOM 1170 C C . PRO A 1 152 ? 20.105 7.819 -29.331 1.00 39.91 152 PRO A C 1
ATOM 1172 O O . PRO A 1 152 ? 20.968 6.996 -29.010 1.00 39.91 152 PRO A O 1
ATOM 1175 N N . SER A 1 153 ? 19.228 7.614 -30.305 1.00 41.25 153 SER A N 1
ATOM 1176 C CA . SER A 1 153 ? 19.295 6.485 -31.212 1.00 41.25 153 SER A CA 1
ATOM 1177 C C . SER A 1 153 ? 20.721 6.378 -31.760 1.00 41.25 153 SER A C 1
ATOM 1179 O O . SER A 1 153 ? 21.328 7.353 -32.203 1.00 41.25 153 SER A O 1
ATOM 1181 N N . GLN A 1 154 ? 21.300 5.181 -31.706 1.00 44.09 154 GLN A N 1
ATOM 1182 C CA . GLN A 1 154 ? 22.659 4.915 -32.192 1.00 44.09 154 GLN A CA 1
ATOM 1183 C C . GLN A 1 154 ? 22.820 5.246 -33.698 1.00 44.09 154 GLN A C 1
ATOM 1185 O O . GLN A 1 154 ? 23.935 5.361 -34.205 1.00 44.09 154 GLN A O 1
ATOM 1190 N N . THR A 1 155 ? 21.705 5.471 -34.401 1.00 46.78 155 THR A N 1
ATOM 1191 C CA . THR A 1 155 ? 21.622 5.996 -35.768 1.00 46.78 155 THR A CA 1
ATOM 1192 C C . THR A 1 155 ? 22.020 7.472 -35.901 1.00 46.78 155 THR A C 1
ATOM 1194 O O . THR A 1 155 ? 22.546 7.849 -36.948 1.00 46.78 155 THR A O 1
ATOM 1197 N N . ASP A 1 156 ? 21.877 8.298 -34.861 1.00 46.22 156 ASP A N 1
ATOM 1198 C CA . ASP A 1 156 ? 22.221 9.730 -34.911 1.00 46.22 156 ASP A CA 1
ATOM 1199 C C . ASP A 1 156 ? 23.720 10.014 -34.727 1.00 46.22 156 ASP A C 1
ATOM 1201 O O . ASP A 1 156 ? 24.225 11.062 -35.141 1.00 46.22 156 ASP A O 1
ATOM 1205 N N . PHE A 1 157 ? 24.463 9.080 -34.129 1.00 47.91 157 PHE A N 1
ATOM 1206 C CA . PHE A 1 157 ? 25.916 9.206 -34.002 1.00 47.91 157 PHE A CA 1
ATOM 1207 C C . PHE A 1 157 ? 26.625 8.803 -35.303 1.00 47.91 157 PHE A C 1
ATOM 1209 O O . PHE A 1 157 ? 27.527 9.505 -35.759 1.00 47.91 157 PHE A O 1
ATOM 1216 N N . HIS A 1 158 ? 26.160 7.739 -35.969 1.00 45.50 158 HIS A N 1
ATOM 1217 C CA . HIS A 1 158 ? 26.689 7.342 -37.277 1.00 45.50 158 HIS A CA 1
ATOM 1218 C C . HIS A 1 158 ? 26.339 8.339 -38.394 1.00 45.50 158 HIS A C 1
ATOM 1220 O O . HIS A 1 158 ? 27.178 8.584 -39.260 1.00 45.50 158 HIS A O 1
ATOM 1226 N N . SER A 1 159 ? 25.160 8.976 -38.360 1.00 50.75 159 SER A N 1
ATOM 1227 C CA . SER A 1 159 ? 24.798 10.014 -39.340 1.00 50.75 159 SER A CA 1
ATOM 1228 C C . SER A 1 159 ? 25.653 11.282 -39.195 1.00 50.75 159 SER A C 1
ATOM 1230 O O . SER A 1 159 ? 26.059 11.864 -40.202 1.00 50.75 159 SER A O 1
ATOM 1232 N N . ARG A 1 160 ? 26.008 11.678 -37.961 1.00 51.72 160 ARG A N 1
ATOM 1233 C CA . ARG A 1 160 ? 26.910 12.817 -37.697 1.00 51.72 160 ARG A CA 1
ATOM 1234 C C . ARG A 1 160 ? 28.374 12.536 -38.015 1.00 51.72 160 ARG A C 1
ATOM 1236 O O . ARG A 1 160 ? 29.084 13.462 -38.399 1.00 51.72 160 ARG A O 1
ATOM 1243 N N . ILE A 1 161 ? 28.839 11.296 -37.859 1.00 56.06 161 ILE A N 1
ATOM 1244 C CA . ILE A 1 161 ? 30.195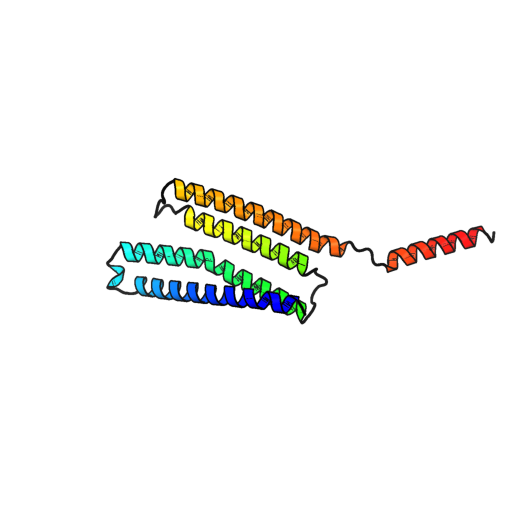 10.917 -38.279 1.00 56.06 161 ILE A CA 1
ATOM 1245 C C . ILE A 1 161 ? 30.280 10.886 -39.808 1.00 56.06 161 ILE A C 1
ATOM 1247 O O . ILE A 1 161 ? 31.187 11.490 -40.376 1.00 56.06 161 ILE A O 1
ATOM 1251 N N . ASN A 1 162 ? 29.303 10.278 -40.487 1.00 50.81 162 ASN A N 1
ATOM 1252 C CA . ASN A 1 162 ? 29.305 10.207 -41.950 1.00 50.81 162 ASN A CA 1
ATOM 1253 C C . ASN A 1 162 ? 29.151 11.587 -42.613 1.00 50.81 162 ASN A C 1
ATOM 1255 O O . ASN A 1 162 ? 29.774 11.836 -43.643 1.00 50.81 162 ASN A O 1
ATOM 1259 N N . SER A 1 163 ? 28.389 12.514 -42.020 1.00 52.56 163 SER A N 1
ATOM 1260 C CA . SER A 1 163 ? 28.272 13.878 -42.553 1.00 52.56 163 SER A CA 1
ATOM 1261 C C . SER A 1 163 ? 29.542 14.715 -42.364 1.00 52.56 163 SER A C 1
ATOM 1263 O O . SER A 1 163 ? 29.854 15.523 -43.238 1.00 52.56 163 SER A O 1
ATOM 1265 N N . ARG A 1 164 ? 30.316 14.482 -41.291 1.00 52.12 164 ARG A N 1
ATOM 1266 C CA . ARG A 1 164 ? 31.641 15.101 -41.097 1.00 52.12 164 ARG A CA 1
ATOM 1267 C C . ARG A 1 164 ? 32.710 14.524 -42.028 1.00 52.12 164 ARG A C 1
ATOM 1269 O O . ARG A 1 164 ? 33.448 15.293 -42.632 1.00 52.12 164 ARG A O 1
ATOM 1276 N N . LEU A 1 165 ? 32.741 13.205 -42.234 1.00 51.62 165 LEU A N 1
ATOM 1277 C CA . LEU A 1 165 ? 33.667 12.587 -43.197 1.00 51.62 165 LEU A CA 1
ATOM 1278 C C . LEU A 1 165 ? 33.382 13.011 -44.649 1.00 51.62 165 LEU A C 1
ATOM 1280 O O . LEU A 1 165 ? 34.309 13.196 -45.434 1.00 51.62 165 LEU A O 1
ATOM 1284 N N . SER A 1 166 ? 32.112 13.216 -45.015 1.00 48.62 166 SER A N 1
ATOM 1285 C CA . SER A 1 166 ? 31.756 13.702 -46.354 1.00 48.62 166 SER A CA 1
ATOM 1286 C C . SER A 1 166 ? 32.140 15.165 -46.594 1.00 48.62 166 SER A C 1
ATOM 1288 O O . SER A 1 166 ? 32.328 15.547 -47.747 1.00 48.62 166 SER A O 1
ATOM 1290 N N . THR A 1 167 ? 32.241 15.990 -45.547 1.00 52.75 167 THR A N 1
ATOM 1291 C CA . THR A 1 167 ? 32.660 17.394 -45.683 1.00 52.75 167 THR A CA 1
ATOM 1292 C C . THR A 1 167 ? 34.179 17.531 -45.732 1.00 52.75 167 THR A C 1
ATOM 1294 O O . THR A 1 167 ? 34.675 18.327 -46.524 1.00 52.75 167 THR A O 1
ATOM 1297 N N . GLU A 1 168 ? 34.932 16.715 -44.989 1.00 48.91 168 GLU A N 1
ATOM 1298 C CA . GLU A 1 168 ? 36.401 16.708 -45.081 1.00 48.91 168 GLU A CA 1
ATOM 1299 C C . GLU A 1 168 ? 36.909 16.175 -46.430 1.00 48.91 168 GLU A C 1
ATOM 1301 O O . GLU A 1 168 ? 37.820 16.761 -47.013 1.00 48.91 168 GLU A O 1
ATOM 1306 N N . ASN A 1 169 ? 36.267 15.152 -47.004 1.00 45.97 169 ASN A N 1
ATOM 1307 C CA . ASN A 1 169 ? 36.653 14.644 -48.327 1.00 45.97 169 ASN A CA 1
ATOM 1308 C C . ASN A 1 169 ? 36.401 15.644 -49.471 1.00 45.97 169 ASN A C 1
ATOM 1310 O O . ASN A 1 169 ? 37.038 15.542 -50.516 1.00 45.97 169 ASN A O 1
ATOM 1314 N N . HIS A 1 170 ? 35.514 16.628 -49.289 1.00 48.00 170 HIS A N 1
ATOM 1315 C CA . HIS A 1 170 ? 35.253 17.643 -50.313 1.00 48.00 170 HIS A CA 1
ATOM 1316 C C . HIS A 1 170 ? 36.259 18.807 -50.284 1.00 48.00 170 HIS A C 1
ATOM 1318 O O . HIS A 1 170 ? 36.440 19.480 -51.298 1.00 48.00 170 HIS A O 1
ATOM 1324 N N . VAL A 1 171 ? 36.941 19.020 -49.153 1.00 49.34 171 VAL A N 1
ATOM 1325 C CA . VAL A 1 171 ? 37.960 20.073 -48.987 1.00 49.34 171 VAL A CA 1
ATOM 1326 C C . VAL A 1 171 ? 39.335 19.616 -49.487 1.00 49.34 171 VAL A C 1
ATOM 1328 O O . VAL A 1 171 ? 40.135 20.443 -49.901 1.00 49.34 171 VAL A O 1
ATOM 1331 N N . ILE A 1 172 ? 39.606 18.308 -49.513 1.00 46.69 172 ILE A N 1
ATOM 1332 C CA . ILE A 1 172 ? 40.902 17.760 -49.962 1.00 46.69 172 ILE A CA 1
ATOM 1333 C C . ILE A 1 172 ? 40.971 17.604 -51.499 1.00 46.69 172 ILE A C 1
ATOM 1335 O O . ILE A 1 172 ? 42.053 17.444 -52.057 1.00 46.69 172 ILE A O 1
ATOM 1339 N N . CYS A 1 173 ? 39.838 17.703 -52.206 1.00 47.19 173 CYS A N 1
ATOM 1340 C CA . CYS A 1 173 ? 39.767 17.612 -53.673 1.00 47.19 173 CYS A CA 1
ATOM 1341 C C . CYS A 1 173 ? 39.448 18.943 -54.387 1.00 47.19 173 CYS A C 1
ATOM 1343 O O . CYS A 1 173 ? 39.004 18.903 -55.534 1.00 47.19 173 CYS A O 1
ATOM 1345 N N . SER A 1 174 ? 39.656 20.097 -53.736 1.00 41.50 174 SER A N 1
ATOM 1346 C CA . SER A 1 174 ? 39.516 21.432 -54.355 1.00 41.50 174 SER A CA 1
ATOM 1347 C C . SER A 1 174 ? 40.865 22.122 -54.515 1.00 41.50 174 SER A C 1
ATOM 1349 O O . SER A 1 174 ? 41.613 22.147 -53.514 1.00 41.50 174 SER A O 1
#

Organism: NCBI:txid1526

pLDDT: mean 70.02, std 12.09, range [39.91, 86.69]

Secondary structure (DSSP, 8-state):
-HHHHHHHHHHHHHHHHHHHHHHHHHHHHHHHH-TTTTT-HHHHHHHHHHHHHHHHHHHHHHHHHHHHHHHHHHHHS--S---HHHHHHHHHHHHHHHHHHHHHHHHH-BTTB---HHHHHHHHHHHHHHHHHHHHHHHHHHHHHHHHTT---HHHHHHHHHHHHHHHHHHTT-

Radius of gyration: 26.2 Å; chains: 1; bounding box: 72×37×78 Å